Protein AF-A0A095ZQS0-F1 (afdb_monomer_lite)

pLDDT: mean 73.1, std 15.01, range [40.25, 97.25]

Organism: NCBI:txid1401063

Radius of gyration: 26.97 Å; chains: 1; bounding box: 53×57×75 Å

Sequence (127 aa):
MNWFIWTLLWLVLSLGLIAMLAWGALHLWRKVRASLVDVSQASEKIADALQTDAEPVASLSAEGRHGTPVGWDATFADPAVVRAARANQRDQRVEARRKRRIDMLWATGRPRRWEDIHDVDEDTAVR

Secondary structure (DSSP, 8-state):
--HHHHHHHHHHHHHHHHHHHHHHHHHHHHHHHHHHHHHHHHHHHHHHHHHS---------GGG--S---THHHHHS-HHHHHHHHHHHHHHHHHHHHHHHHHHHHHHTPPPPGGGTHHHHHHHHT-

Structure (mmCIF, N/CA/C/O backbone):
data_AF-A0A095ZQS0-F1
#
_entry.id   AF-A0A095ZQS0-F1
#
loop_
_atom_site.group_PDB
_atom_site.id
_atom_site.type_symbol
_atom_site.label_atom_id
_atom_site.label_alt_id
_atom_site.label_comp_id
_atom_site.label_asym_id
_atom_site.label_entity_id
_atom_site.label_seq_id
_atom_site.pdbx_PDB_ins_code
_atom_site.Cartn_x
_atom_site.Cartn_y
_atom_site.Cartn_z
_atom_site.occupancy
_atom_site.B_iso_or_equiv
_atom_site.auth_seq_id
_atom_site.auth_comp_id
_atom_site.auth_asym_id
_atom_site.auth_atom_id
_atom_site.pdbx_PDB_model_num
ATOM 1 N N . MET A 1 1 ? -13.558 27.404 43.698 1.00 67.00 1 MET A N 1
ATOM 2 C CA . MET A 1 1 ? -12.919 27.224 42.374 1.00 67.00 1 MET A CA 1
ATOM 3 C C . MET A 1 1 ? -13.024 25.761 41.978 1.00 67.00 1 MET A C 1
ATOM 5 O O . MET A 1 1 ? -12.494 24.921 42.691 1.00 67.00 1 MET A O 1
ATOM 9 N N . ASN A 1 2 ? -13.749 25.445 40.901 1.00 77.38 2 ASN A N 1
ATOM 10 C CA . ASN A 1 2 ? -13.998 24.063 40.471 1.00 77.38 2 ASN A CA 1
ATOM 11 C C . ASN A 1 2 ? -12.755 23.452 39.802 1.00 77.38 2 ASN A C 1
ATOM 13 O O . ASN A 1 2 ? -12.652 23.382 38.581 1.00 77.38 2 ASN A O 1
ATOM 17 N N . TRP A 1 3 ? -11.808 22.994 40.621 1.00 86.88 3 TRP A N 1
ATOM 18 C CA . TRP A 1 3 ? -10.596 22.290 40.186 1.00 86.88 3 TRP A CA 1
ATOM 19 C C . TRP A 1 3 ? -10.896 21.013 39.371 1.00 86.88 3 TRP A C 1
ATOM 21 O O . TRP A 1 3 ? -10.140 20.664 38.470 1.00 86.88 3 TRP A O 1
ATOM 31 N N . PHE A 1 4 ? -12.055 20.384 39.589 1.00 87.19 4 PHE A N 1
ATOM 32 C CA . PHE A 1 4 ? -12.534 19.235 38.809 1.00 87.19 4 PHE A CA 1
ATOM 33 C C . PHE A 1 4 ? -12.747 19.518 37.315 1.00 87.19 4 PHE A C 1
ATOM 35 O O . PHE A 1 4 ? -12.532 18.635 36.490 1.00 87.19 4 PHE A O 1
ATOM 42 N N . ILE A 1 5 ? -13.149 20.736 36.932 1.00 91.56 5 ILE A N 1
ATOM 43 C CA . ILE A 1 5 ? -13.331 21.074 35.508 1.00 91.56 5 ILE A CA 1
ATOM 44 C C . ILE A 1 5 ? -11.981 21.054 34.786 1.00 91.56 5 ILE A C 1
ATOM 46 O O . ILE A 1 5 ? -11.888 20.621 33.640 1.00 91.56 5 ILE A O 1
ATOM 50 N N . TRP A 1 6 ? -10.923 21.477 35.478 1.00 93.19 6 TRP A N 1
ATOM 51 C CA . TRP A 1 6 ? -9.575 21.497 34.930 1.00 93.19 6 TRP A CA 1
ATOM 52 C C . TRP A 1 6 ? -9.068 20.083 34.639 1.00 93.19 6 TRP A C 1
ATOM 54 O O . TRP A 1 6 ? -8.557 19.823 33.555 1.00 93.19 6 TRP A O 1
ATOM 64 N N . THR A 1 7 ? -9.260 19.143 35.566 1.00 93.12 7 THR A N 1
ATOM 65 C CA . THR A 1 7 ? -8.826 17.752 35.371 1.00 93.12 7 THR A CA 1
ATOM 66 C C . THR A 1 7 ? -9.621 17.052 34.268 1.00 93.12 7 THR A C 1
ATOM 68 O O . THR A 1 7 ? -9.027 16.358 33.444 1.00 93.12 7 THR A O 1
ATOM 71 N N . LEU A 1 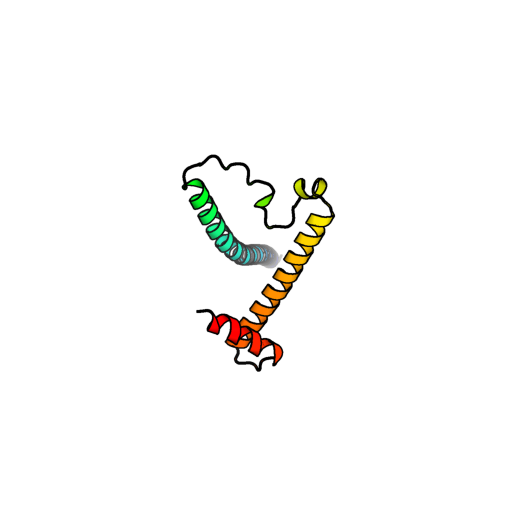8 ? -10.933 17.295 34.182 1.00 93.75 8 LEU A N 1
ATOM 72 C CA . LEU A 1 8 ? -11.784 16.805 33.092 1.00 93.75 8 LEU A CA 1
ATOM 73 C C . LEU A 1 8 ? -11.330 17.315 31.718 1.00 93.75 8 LEU A C 1
ATOM 75 O O . LEU A 1 8 ? -11.278 16.532 30.771 1.00 93.75 8 LEU A O 1
ATOM 79 N N . LEU A 1 9 ? -10.956 18.595 31.615 1.00 93.94 9 LEU A N 1
ATOM 80 C CA . LEU A 1 9 ? -10.445 19.181 30.373 1.00 93.94 9 LEU A CA 1
ATOM 81 C C . LEU A 1 9 ? -9.203 18.427 29.878 1.00 93.94 9 LEU A C 1
ATOM 83 O O . LEU A 1 9 ? -9.163 17.981 28.732 1.00 93.94 9 LEU A O 1
ATOM 87 N N . TRP A 1 10 ? -8.209 18.245 30.750 1.00 95.94 10 TRP A N 1
ATOM 88 C CA . TRP A 1 10 ? -6.977 17.532 30.403 1.00 95.94 10 TRP A CA 1
ATOM 89 C C . TRP A 1 10 ? -7.223 16.062 30.073 1.00 95.94 10 TRP A C 1
ATOM 91 O O . TRP A 1 10 ? -6.573 15.514 29.180 1.00 95.94 10 TRP A O 1
ATOM 101 N N . LEU A 1 11 ? -8.177 15.425 30.753 1.00 96.62 11 LEU A N 1
ATOM 102 C CA . LEU A 1 11 ? -8.530 14.035 30.497 1.00 96.62 11 LEU A CA 1
ATOM 103 C C . LEU A 1 11 ? -9.137 13.868 29.102 1.00 96.62 11 LEU A C 1
ATOM 105 O O . LEU A 1 11 ? -8.678 13.028 28.339 1.00 96.62 11 LEU A O 1
ATOM 109 N N . VAL A 1 12 ? -10.099 14.710 28.720 1.00 96.38 12 VAL A N 1
ATOM 110 C CA . VAL A 1 12 ? -10.687 14.665 27.371 1.00 96.38 12 VAL A CA 1
ATOM 111 C C . VAL A 1 12 ? -9.651 15.024 26.304 1.00 96.38 12 VAL A C 1
ATOM 113 O O . VAL A 1 12 ? -9.595 14.371 25.262 1.00 96.38 12 VAL A O 1
ATOM 116 N N . LEU A 1 13 ? -8.794 16.014 26.567 1.00 96.75 13 LEU A N 1
ATOM 117 C CA . LEU A 1 13 ? -7.759 16.446 25.627 1.00 96.75 13 LEU A CA 1
ATOM 118 C C . LEU A 1 13 ? -6.731 15.338 25.350 1.00 96.75 13 LEU A C 1
ATOM 120 O O . LEU A 1 13 ? -6.424 15.043 24.194 1.00 96.75 13 LEU A O 1
ATOM 124 N N . SER A 1 14 ? -6.226 14.696 26.404 1.00 97.12 14 SER A N 1
ATOM 125 C CA . SER A 1 14 ? -5.284 13.578 26.280 1.00 97.12 14 SER A CA 1
ATOM 126 C C . SER A 1 14 ? -5.939 12.354 25.642 1.00 97.12 14 SER A C 1
ATOM 128 O O . SER A 1 14 ? -5.348 11.739 24.755 1.00 97.12 14 SER A O 1
ATOM 130 N N . LEU A 1 15 ? -7.181 12.039 26.014 1.00 97.25 15 LEU A N 1
ATOM 131 C CA . LEU A 1 15 ? -7.916 10.912 25.447 1.00 97.25 15 LEU A CA 1
ATOM 132 C C . LEU A 1 15 ? -8.192 11.105 23.949 1.00 97.25 15 LEU A C 1
ATOM 134 O O . LEU A 1 15 ? -8.012 10.171 23.171 1.00 97.25 15 LEU A O 1
ATOM 138 N N . GLY A 1 16 ? -8.561 12.318 23.528 1.00 96.25 16 GLY A N 1
ATOM 139 C CA . GLY A 1 16 ? -8.745 12.658 22.116 1.00 96.25 16 GLY A CA 1
ATOM 140 C C . GLY A 1 16 ? -7.451 12.533 21.311 1.00 96.25 16 GLY A C 1
ATOM 141 O O . GLY A 1 16 ? -7.454 11.955 20.223 1.00 96.25 16 GLY A O 1
ATOM 142 N N . LEU A 1 17 ? -6.328 12.996 21.872 1.00 96.44 17 LEU A N 1
ATOM 143 C CA . LEU A 1 17 ? -5.013 12.853 21.249 1.00 96.44 17 LEU A CA 1
ATOM 144 C C . LEU A 1 17 ? -4.645 11.372 21.070 1.00 96.44 17 LEU A C 1
ATOM 146 O O . LEU A 1 17 ? -4.304 10.951 19.964 1.00 96.44 17 LEU A O 1
ATOM 150 N N . ILE A 1 18 ? -4.779 10.566 22.127 1.00 96.69 18 ILE A N 1
ATOM 151 C CA . ILE A 1 18 ? -4.500 9.124 22.081 1.00 96.69 18 ILE A CA 1
ATOM 152 C C . ILE A 1 18 ? -5.406 8.431 21.062 1.00 96.69 18 ILE A C 1
ATOM 154 O O . ILE A 1 18 ? -4.918 7.617 20.283 1.00 96.69 18 ILE A O 1
ATOM 158 N N . ALA A 1 19 ? -6.698 8.764 21.016 1.00 95.38 19 ALA A N 1
ATOM 159 C CA . ALA A 1 19 ? -7.631 8.185 20.054 1.00 95.38 19 ALA A CA 1
ATOM 160 C C . ALA A 1 19 ? -7.232 8.500 18.604 1.00 95.38 19 ALA A C 1
ATOM 162 O O . ALA A 1 19 ? -7.258 7.613 17.752 1.00 95.38 19 ALA A O 1
ATOM 163 N N . MET A 1 20 ? -6.809 9.735 18.323 1.00 94.56 20 MET A N 1
ATOM 164 C CA . MET A 1 20 ? -6.362 10.147 16.991 1.00 94.56 20 MET A CA 1
ATOM 165 C C . MET A 1 20 ? -5.069 9.430 16.576 1.00 94.56 20 MET A C 1
ATOM 167 O O . MET A 1 20 ? -4.973 8.925 15.455 1.00 94.56 20 MET A O 1
ATOM 171 N N . LEU A 1 21 ? -4.102 9.320 17.492 1.00 95.31 21 LEU A N 1
ATOM 172 C CA . LEU A 1 21 ? -2.874 8.548 17.286 1.00 95.31 21 LEU A CA 1
ATOM 173 C C . LEU A 1 21 ? -3.165 7.061 17.079 1.00 95.31 21 LEU A C 1
ATOM 175 O O . LEU A 1 21 ? -2.639 6.466 16.143 1.00 95.31 21 LEU A O 1
ATOM 179 N N . ALA A 1 22 ? -4.026 6.468 17.905 1.00 94.81 22 ALA A N 1
ATOM 180 C CA . ALA A 1 22 ? -4.417 5.070 17.794 1.00 94.81 22 ALA A CA 1
ATOM 181 C C . ALA A 1 22 ? -5.122 4.797 16.462 1.00 94.81 22 ALA A C 1
ATOM 183 O O . ALA A 1 22 ? -4.799 3.820 15.791 1.00 94.81 22 ALA A O 1
ATOM 184 N N . TRP A 1 23 ? -6.030 5.680 16.036 1.00 94.06 23 TRP A N 1
ATOM 185 C CA . TRP A 1 23 ? -6.704 5.576 14.743 1.00 94.06 23 TRP A CA 1
ATOM 186 C C . TRP A 1 23 ? -5.713 5.658 13.582 1.00 94.06 23 TRP A C 1
ATOM 188 O O . TRP A 1 23 ? -5.746 4.821 12.678 1.00 94.06 23 TRP A O 1
ATOM 198 N N . GLY A 1 24 ? -4.797 6.630 13.624 1.00 91.06 24 GLY A N 1
ATOM 199 C CA . GLY A 1 24 ? -3.727 6.768 12.640 1.00 91.06 24 GLY A CA 1
ATOM 200 C C . GLY A 1 24 ? -2.842 5.524 12.586 1.00 91.06 24 GLY A C 1
ATOM 201 O O . GLY A 1 24 ? -2.634 4.970 11.508 1.00 91.06 24 GLY A O 1
ATOM 202 N N . ALA A 1 25 ? -2.394 5.036 13.743 1.00 89.88 25 ALA A N 1
ATOM 203 C CA . ALA A 1 25 ? -1.555 3.851 13.867 1.00 89.88 25 ALA A CA 1
ATOM 204 C C . ALA A 1 25 ? -2.261 2.588 13.359 1.00 89.88 25 ALA A C 1
ATOM 206 O O . ALA A 1 25 ? -1.683 1.852 12.567 1.00 89.88 25 ALA A O 1
ATOM 207 N N . LEU A 1 26 ? -3.521 2.354 13.736 1.00 89.75 26 LEU A N 1
ATOM 208 C CA . LEU A 1 26 ? -4.322 1.221 13.260 1.00 89.75 26 LEU A CA 1
ATOM 209 C C . LEU A 1 26 ? -4.564 1.288 11.753 1.00 89.75 26 LEU A C 1
ATOM 211 O O . LEU A 1 26 ? -4.449 0.279 11.055 1.00 89.75 26 LEU A O 1
ATOM 215 N N . HIS A 1 27 ? -4.894 2.468 11.236 1.00 87.44 27 HIS A N 1
ATOM 216 C CA . HIS A 1 27 ? -5.133 2.660 9.813 1.00 87.44 27 HIS A CA 1
ATOM 217 C C . HIS A 1 27 ? -3.854 2.437 8.998 1.00 87.44 27 HIS A C 1
ATOM 219 O O . HIS A 1 27 ? -3.885 1.758 7.967 1.00 87.44 27 HIS A O 1
ATOM 225 N N . LEU A 1 28 ? -2.722 2.954 9.483 1.00 84.38 28 LEU A N 1
ATOM 226 C CA . LEU A 1 28 ? -1.423 2.738 8.865 1.00 84.38 28 LEU A CA 1
ATOM 227 C C . LEU A 1 28 ? -1.032 1.263 8.951 1.00 84.38 28 LEU A C 1
ATOM 229 O O . LEU A 1 28 ? -0.714 0.674 7.930 1.00 84.38 28 LEU A O 1
ATOM 233 N N . TRP A 1 29 ? -1.168 0.632 10.117 1.00 83.44 29 TRP A N 1
ATOM 234 C CA . TRP A 1 29 ? -0.879 -0.786 10.338 1.00 83.44 29 TRP A CA 1
ATOM 235 C C . TRP A 1 29 ? -1.671 -1.707 9.406 1.00 83.44 29 TRP A C 1
ATOM 237 O O . TRP A 1 29 ? -1.110 -2.643 8.837 1.00 83.44 29 TRP A O 1
ATOM 247 N N . ARG A 1 30 ? -2.965 -1.430 9.191 1.00 81.88 30 ARG A N 1
ATOM 248 C CA . ARG A 1 30 ? -3.803 -2.198 8.254 1.00 81.88 30 ARG A CA 1
ATOM 249 C C . ARG A 1 30 ? -3.302 -2.098 6.815 1.00 81.88 30 ARG A C 1
ATOM 251 O O . ARG A 1 30 ? -3.283 -3.108 6.119 1.00 81.88 30 ARG A O 1
ATOM 258 N N . LYS A 1 31 ? -2.894 -0.906 6.370 1.00 75.62 31 LYS A N 1
ATOM 259 C CA . LYS A 1 31 ? -2.335 -0.709 5.022 1.00 75.62 31 LYS A CA 1
ATOM 260 C C . LYS A 1 31 ? -0.938 -1.311 4.893 1.00 75.62 31 LYS A C 1
ATOM 262 O O . LYS A 1 31 ? -0.653 -2.002 3.925 1.00 75.62 31 LYS A O 1
ATOM 267 N N . VAL A 1 32 ? -0.102 -1.094 5.901 1.00 77.56 32 VAL A N 1
ATOM 268 C CA . VAL A 1 32 ? 1.280 -1.565 5.971 1.00 77.56 32 VAL A CA 1
ATOM 269 C C . VAL A 1 32 ? 1.320 -3.090 5.954 1.00 77.56 32 VAL A C 1
ATOM 271 O O . VAL A 1 32 ? 2.083 -3.639 5.176 1.00 77.56 32 VAL A O 1
ATOM 274 N N . ARG A 1 33 ? 0.443 -3.798 6.680 1.00 76.25 33 ARG A N 1
ATOM 275 C CA . ARG A 1 33 ? 0.363 -5.268 6.585 1.00 76.25 33 ARG A CA 1
ATOM 276 C C . ARG A 1 33 ? 0.055 -5.777 5.178 1.00 76.25 33 ARG A C 1
ATOM 278 O O . ARG A 1 33 ? 0.650 -6.771 4.782 1.00 76.25 33 ARG A O 1
ATOM 285 N N . ALA A 1 34 ? -0.839 -5.118 4.440 1.00 70.88 34 ALA A N 1
ATOM 286 C CA . ALA A 1 34 ? -1.119 -5.501 3.056 1.00 70.88 34 ALA A CA 1
ATOM 287 C C . ALA A 1 34 ? 0.141 -5.353 2.188 1.00 70.88 34 ALA A C 1
ATOM 289 O O . ALA A 1 34 ? 0.500 -6.267 1.458 1.00 70.88 34 ALA A O 1
ATOM 290 N N . SER A 1 35 ? 0.872 -4.250 2.357 1.00 71.00 35 SER A N 1
ATOM 291 C CA . SER A 1 35 ? 2.133 -4.029 1.649 1.00 71.00 35 SER A CA 1
ATOM 292 C C . SER A 1 35 ? 3.266 -4.949 2.116 1.00 71.00 35 SER A C 1
ATOM 294 O O . SER A 1 35 ? 4.089 -5.331 1.297 1.00 71.00 35 SER A O 1
ATOM 296 N N . LEU A 1 36 ? 3.327 -5.341 3.395 1.00 71.75 36 LEU A N 1
ATOM 297 C CA . LEU A 1 36 ? 4.352 -6.268 3.893 1.00 71.75 36 LEU A CA 1
ATOM 298 C C . LEU A 1 36 ? 4.215 -7.665 3.289 1.00 71.75 36 LEU A C 1
ATOM 300 O O . LEU A 1 36 ? 5.235 -8.307 3.065 1.00 71.75 36 LEU A O 1
ATOM 304 N N . VAL A 1 37 ? 2.994 -8.136 3.018 1.00 70.31 37 VAL A N 1
ATOM 305 C CA . VAL A 1 37 ? 2.791 -9.429 2.343 1.00 70.31 37 VAL A CA 1
ATOM 306 C C . VAL A 1 37 ? 3.379 -9.374 0.933 1.00 70.31 37 VAL A C 1
ATOM 308 O O . VAL A 1 37 ? 4.181 -10.236 0.574 1.00 70.31 37 VAL A O 1
ATOM 311 N N . ASP A 1 38 ? 3.087 -8.313 0.183 1.00 68.12 38 ASP A N 1
ATOM 312 C CA . ASP A 1 38 ? 3.628 -8.122 -1.167 1.00 68.12 38 ASP A CA 1
ATOM 313 C C . ASP A 1 38 ? 5.157 -7.941 -1.156 1.00 68.12 38 ASP A C 1
ATOM 315 O O . ASP A 1 38 ? 5.863 -8.498 -1.996 1.00 68.12 38 ASP A O 1
ATOM 319 N N . VAL A 1 39 ? 5.687 -7.208 -0.169 1.00 71.31 39 VAL A N 1
ATOM 320 C CA . VAL A 1 39 ? 7.133 -7.009 0.010 1.00 71.31 39 VAL A CA 1
ATOM 321 C C . VAL A 1 39 ? 7.828 -8.308 0.406 1.00 71.31 39 VAL A C 1
ATOM 323 O O . VAL A 1 39 ? 8.910 -8.558 -0.105 1.00 71.31 39 VAL A O 1
ATOM 326 N N . SER A 1 40 ? 7.221 -9.155 1.244 1.00 68.62 40 SER A N 1
ATOM 327 C CA . SER A 1 40 ? 7.805 -10.450 1.621 1.00 68.62 40 SER A CA 1
ATOM 328 C C . SER A 1 40 ? 7.926 -11.395 0.423 1.00 68.62 40 SER A C 1
ATOM 330 O O . SER A 1 40 ? 8.969 -12.008 0.219 1.00 68.62 40 SER A O 1
ATOM 332 N N . GLN A 1 41 ? 6.915 -11.432 -0.450 1.00 68.25 41 GLN A N 1
ATOM 333 C CA . GLN A 1 41 ? 6.980 -12.216 -1.685 1.00 68.25 41 GLN A CA 1
ATOM 334 C C . GLN A 1 41 ? 7.998 -11.649 -2.678 1.00 68.25 41 GLN A C 1
ATOM 336 O O . GLN A 1 41 ? 8.655 -12.404 -3.394 1.00 68.25 41 GLN A O 1
ATOM 341 N N . ALA A 1 42 ? 8.138 -10.323 -2.742 1.00 69.94 42 ALA A N 1
ATOM 342 C CA . ALA A 1 42 ? 9.165 -9.690 -3.558 1.00 69.94 42 ALA A CA 1
ATOM 343 C C . ALA A 1 42 ? 10.572 -9.932 -2.989 1.00 69.94 42 ALA A C 1
ATOM 345 O O . ALA A 1 42 ? 11.494 -10.183 -3.759 1.00 69.94 42 ALA A O 1
ATOM 346 N N . SER A 1 43 ? 10.742 -9.911 -1.663 1.00 69.75 43 SER A N 1
ATOM 347 C CA . SER A 1 43 ? 12.024 -10.194 -1.018 1.00 69.75 43 SER A CA 1
ATOM 348 C C . SER A 1 43 ? 12.428 -11.652 -1.165 1.00 69.75 43 SER A C 1
ATOM 350 O O . SER A 1 43 ? 13.604 -11.904 -1.380 1.00 69.75 43 SER A O 1
ATOM 352 N N . GLU A 1 44 ? 11.478 -12.592 -1.122 1.00 70.00 44 GLU A N 1
ATOM 353 C CA . GLU A 1 44 ? 11.739 -14.012 -1.389 1.00 70.00 44 GLU A CA 1
ATOM 354 C C . GLU A 1 44 ? 12.283 -14.193 -2.812 1.00 70.00 44 GLU A C 1
ATOM 356 O O . GLU A 1 44 ? 13.317 -14.814 -3.002 1.00 70.00 44 GLU A O 1
ATOM 361 N N . LYS A 1 45 ? 11.662 -13.550 -3.813 1.00 70.06 45 LYS A N 1
ATOM 362 C CA . LYS A 1 45 ? 12.128 -13.586 -5.212 1.00 70.06 45 LYS A CA 1
ATOM 363 C C . LYS A 1 45 ? 13.496 -12.936 -5.408 1.00 70.06 45 LYS A C 1
ATOM 365 O O . LYS A 1 45 ? 14.267 -13.384 -6.247 1.00 70.06 45 LYS A O 1
ATOM 370 N N . ILE A 1 46 ? 13.791 -11.867 -4.666 1.00 70.50 46 ILE A N 1
ATOM 371 C CA . ILE A 1 46 ? 15.108 -11.217 -4.697 1.00 70.50 46 ILE A CA 1
ATOM 372 C C . ILE A 1 46 ? 16.152 -12.103 -4.015 1.00 70.50 46 ILE A C 1
ATOM 374 O O . ILE A 1 46 ? 17.260 -12.212 -4.523 1.00 70.50 46 ILE A O 1
ATOM 378 N N . ALA A 1 47 ? 15.813 -12.738 -2.892 1.00 69.69 47 ALA A N 1
ATOM 379 C CA . ALA A 1 47 ? 16.702 -13.649 -2.180 1.00 69.69 47 ALA A CA 1
ATOM 380 C C . ALA A 1 47 ? 16.992 -14.912 -3.003 1.00 69.69 47 ALA A C 1
ATOM 382 O O . ALA A 1 47 ? 18.145 -15.318 -3.080 1.00 69.69 47 ALA A O 1
ATOM 383 N N . ASP A 1 48 ? 15.985 -15.468 -3.678 1.00 69.69 48 ASP A N 1
ATOM 384 C CA . ASP A 1 48 ? 16.116 -16.606 -4.596 1.00 69.69 48 ASP A CA 1
ATOM 385 C C . ASP A 1 48 ? 16.984 -16.245 -5.819 1.00 69.69 48 ASP A C 1
ATOM 387 O O . ASP A 1 48 ? 17.898 -16.979 -6.200 1.00 69.69 48 ASP A O 1
ATOM 391 N N . ALA A 1 49 ? 16.802 -15.034 -6.363 1.00 64.94 49 ALA A N 1
ATOM 392 C CA . ALA A 1 49 ? 17.656 -14.486 -7.418 1.00 64.94 49 ALA A CA 1
ATOM 393 C C . ALA A 1 49 ? 19.089 -14.149 -6.955 1.00 64.94 49 ALA A C 1
ATOM 395 O O . ALA A 1 49 ? 19.977 -14.047 -7.794 1.00 64.94 49 ALA A O 1
ATOM 396 N N . LEU A 1 50 ? 19.318 -13.949 -5.651 1.00 64.06 50 LEU A N 1
ATOM 397 C CA . LEU A 1 50 ? 20.648 -13.712 -5.073 1.00 64.06 50 LEU A CA 1
ATOM 398 C C . LEU A 1 50 ? 21.360 -15.005 -4.643 1.00 64.06 50 LEU A C 1
ATOM 400 O O . LEU A 1 50 ? 22.585 -15.007 -4.563 1.00 64.06 50 LEU A O 1
ATOM 404 N N . GLN A 1 51 ? 20.611 -16.056 -4.292 1.00 61.34 51 GLN A N 1
ATOM 405 C CA . GLN A 1 51 ? 21.146 -17.364 -3.892 1.00 61.34 51 GLN A CA 1
ATOM 406 C C . GLN A 1 51 ? 21.432 -18.272 -5.083 1.00 61.34 51 GLN A C 1
ATOM 408 O O . GLN A 1 51 ? 22.306 -19.130 -4.989 1.00 61.34 51 GLN A O 1
ATOM 413 N N . THR A 1 52 ? 20.726 -18.078 -6.198 1.00 55.19 52 THR A N 1
ATOM 414 C CA . THR A 1 52 ? 21.169 -18.626 -7.478 1.00 55.19 52 THR A CA 1
ATOM 415 C C . THR A 1 52 ? 22.506 -17.972 -7.790 1.00 55.19 52 THR A C 1
ATOM 417 O O . THR A 1 52 ? 22.568 -16.745 -7.868 1.00 55.19 52 THR A O 1
ATOM 420 N N . ASP A 1 53 ? 23.563 -18.786 -7.880 1.00 50.47 53 ASP A N 1
ATOM 421 C CA . ASP A 1 53 ? 24.922 -18.370 -8.211 1.00 50.47 53 ASP A CA 1
ATOM 422 C C . ASP A 1 53 ? 24.906 -17.196 -9.185 1.00 50.47 53 ASP A C 1
ATOM 424 O O . ASP A 1 53 ? 24.190 -17.218 -10.191 1.00 50.47 53 ASP A O 1
ATOM 428 N N . ALA A 1 54 ? 25.693 -16.171 -8.862 1.00 52.41 54 ALA A N 1
ATOM 429 C CA . ALA A 1 54 ? 25.983 -15.059 -9.745 1.00 52.41 54 ALA A CA 1
ATOM 430 C C . ALA A 1 54 ? 26.731 -15.574 -10.987 1.00 52.41 54 ALA A C 1
ATOM 432 O O . ALA A 1 54 ? 27.922 -15.329 -11.169 1.00 52.41 54 ALA A O 1
ATOM 433 N N . GLU A 1 55 ? 26.013 -16.272 -11.865 1.00 51.75 55 GLU A N 1
ATOM 434 C CA . GLU A 1 55 ? 26.242 -16.211 -13.292 1.00 51.75 55 GLU A CA 1
ATOM 435 C C . GLU A 1 55 ? 26.347 -14.719 -13.613 1.00 51.75 55 GLU A C 1
ATOM 437 O O . GLU A 1 55 ? 25.457 -13.947 -13.220 1.00 51.75 55 GLU A O 1
ATOM 442 N N . PRO A 1 56 ? 27.447 -14.266 -14.239 1.00 45.00 56 PRO A N 1
ATOM 443 C CA . PRO A 1 56 ? 27.534 -12.891 -14.678 1.00 45.00 56 PRO A CA 1
ATOM 444 C C . PRO A 1 56 ? 26.303 -12.669 -15.539 1.00 45.00 56 PRO A C 1
ATOM 446 O O . PRO A 1 56 ? 26.184 -13.263 -16.609 1.00 45.00 56 PRO A O 1
ATOM 449 N N . VAL A 1 57 ? 25.360 -11.866 -15.039 1.00 47.41 57 VAL A N 1
ATOM 450 C CA . VAL A 1 57 ? 24.199 -11.454 -15.811 1.00 47.41 57 VAL A CA 1
ATOM 451 C C . VAL A 1 57 ? 24.799 -10.738 -17.003 1.00 47.41 57 VAL A C 1
ATOM 453 O O . VAL A 1 57 ? 25.179 -9.569 -16.908 1.00 47.41 57 VAL A O 1
ATOM 456 N N . ALA A 1 58 ? 24.944 -11.471 -18.111 1.00 47.28 58 ALA A N 1
ATOM 457 C CA . ALA A 1 58 ? 25.121 -10.910 -19.424 1.00 47.28 58 ALA A CA 1
ATOM 458 C C . ALA A 1 58 ? 24.015 -9.879 -19.480 1.00 47.28 58 ALA A C 1
ATOM 460 O O . ALA A 1 58 ? 22.841 -10.252 -19.406 1.00 47.28 58 ALA A O 1
ATOM 461 N N . SER A 1 59 ? 24.407 -8.601 -19.419 1.00 43.06 59 SER A N 1
ATOM 462 C CA . SER A 1 59 ? 23.504 -7.461 -19.395 1.00 43.06 59 SER A CA 1
ATOM 463 C C . SER A 1 59 ? 22.371 -7.813 -20.328 1.00 43.06 59 SER A C 1
ATOM 465 O O . SER A 1 59 ? 22.667 -7.990 -21.513 1.00 43.06 59 SER A O 1
ATOM 467 N N . LEU A 1 60 ? 21.170 -8.056 -19.773 1.00 43.97 60 LEU A N 1
ATOM 468 C CA . LEU A 1 60 ? 20.006 -8.516 -20.526 1.00 43.97 60 LEU A CA 1
ATOM 469 C C . LEU A 1 60 ? 20.032 -7.731 -21.822 1.00 43.97 60 LEU A C 1
ATOM 471 O O . LEU A 1 60 ? 19.861 -6.505 -21.782 1.00 43.97 60 LEU A O 1
ATOM 475 N N . SER A 1 61 ? 20.391 -8.417 -22.917 1.00 43.75 61 SER A N 1
ATOM 476 C CA . SER A 1 61 ? 20.472 -7.777 -24.221 1.00 43.75 61 SER A CA 1
ATOM 477 C C . SER A 1 61 ? 19.158 -7.040 -24.387 1.00 43.75 61 SER A C 1
ATOM 479 O O . SER A 1 61 ? 18.124 -7.541 -23.937 1.00 43.75 61 SER A O 1
ATOM 481 N N . ALA A 1 62 ? 19.207 -5.832 -24.943 1.00 51.28 62 ALA A N 1
ATOM 482 C CA . ALA A 1 62 ? 18.055 -4.939 -25.066 1.00 51.28 62 ALA A CA 1
ATOM 483 C C . ALA A 1 62 ? 16.783 -5.644 -25.601 1.00 51.28 62 ALA A C 1
ATOM 485 O O . ALA A 1 62 ? 15.673 -5.214 -25.312 1.00 51.28 62 ALA A O 1
ATOM 486 N N . GLU A 1 63 ? 16.958 -6.782 -26.272 1.00 47.62 63 GLU A N 1
ATOM 487 C CA . GLU A 1 63 ? 15.950 -7.731 -26.741 1.00 47.62 63 GLU A CA 1
ATOM 488 C C . GLU A 1 63 ? 15.077 -8.420 -25.663 1.00 47.62 63 GLU A C 1
ATOM 490 O O . GLU A 1 63 ? 13.939 -8.786 -25.942 1.00 47.62 63 GLU A O 1
ATOM 495 N N . GLY A 1 64 ? 15.563 -8.605 -24.429 1.00 44.81 64 GLY A N 1
ATOM 496 C CA . GLY A 1 64 ? 14.871 -9.371 -23.374 1.00 44.81 64 GLY A CA 1
ATOM 497 C C . GLY A 1 64 ? 13.989 -8.542 -22.432 1.00 44.81 64 GLY A C 1
ATOM 498 O O . GLY A 1 64 ? 13.261 -9.093 -21.603 1.00 44.81 64 GLY A O 1
ATOM 499 N N . ARG A 1 65 ? 14.026 -7.207 -22.531 1.00 52.59 65 ARG A N 1
ATOM 500 C CA . ARG A 1 65 ? 13.116 -6.329 -21.778 1.00 52.59 65 ARG A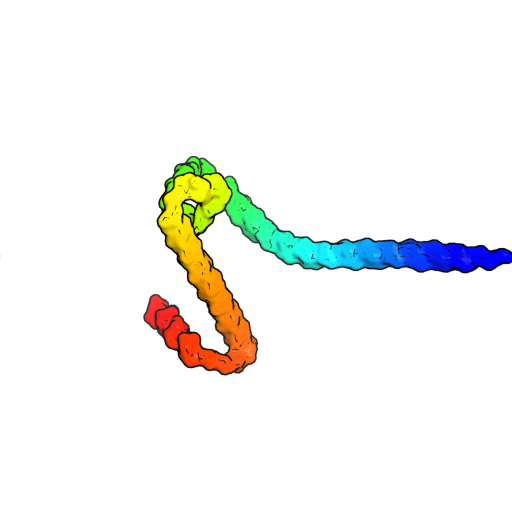 CA 1
ATOM 501 C C . ARG A 1 65 ? 11.777 -6.274 -22.503 1.00 52.59 65 ARG A C 1
ATOM 503 O O . ARG A 1 65 ? 11.451 -5.293 -23.159 1.00 52.59 65 ARG A O 1
ATOM 510 N N . HIS A 1 66 ? 10.951 -7.304 -22.342 1.00 50.41 66 HIS A N 1
ATOM 511 C CA . HIS A 1 66 ? 9.569 -7.326 -22.846 1.00 50.41 66 HIS A CA 1
ATOM 512 C C . HIS A 1 66 ? 8.613 -6.384 -22.074 1.00 50.41 66 HIS A C 1
ATOM 514 O O . HIS A 1 66 ? 7.426 -6.661 -21.906 1.00 50.41 66 HIS A O 1
ATOM 520 N N . GLY A 1 67 ? 9.115 -5.245 -21.592 1.00 59.44 67 GLY A N 1
ATOM 521 C CA . GLY A 1 67 ? 8.347 -4.180 -20.961 1.00 59.44 67 GLY A CA 1
ATOM 522 C C . GLY A 1 67 ? 8.631 -2.850 -21.648 1.00 59.44 67 GLY A C 1
ATOM 523 O O . GLY A 1 67 ? 9.719 -2.636 -22.170 1.00 59.44 67 GLY A O 1
ATOM 524 N N . THR A 1 68 ? 7.655 -1.938 -21.661 1.00 58.72 68 THR A N 1
ATOM 525 C CA . THR A 1 68 ? 7.879 -0.576 -22.154 1.00 58.72 68 THR A CA 1
ATOM 526 C C . THR A 1 68 ? 9.075 0.031 -21.415 1.00 58.72 68 THR A C 1
ATOM 528 O O . THR A 1 68 ? 9.056 0.029 -20.180 1.00 58.72 68 THR A O 1
ATOM 531 N N . PRO A 1 69 ? 10.098 0.532 -22.131 1.00 61.72 69 PRO A N 1
ATOM 532 C CA . PRO A 1 69 ? 11.273 1.110 -21.495 1.00 61.72 69 PRO A CA 1
ATOM 533 C C . PRO A 1 69 ? 10.845 2.281 -20.603 1.00 61.72 69 PRO A C 1
ATOM 535 O O . PRO A 1 69 ? 9.950 3.056 -20.954 1.00 61.72 69 PRO A O 1
ATOM 538 N N . VAL A 1 70 ? 11.448 2.380 -19.417 1.00 67.12 70 VAL A N 1
ATOM 539 C CA . VAL A 1 70 ? 11.128 3.389 -18.395 1.00 67.12 70 VAL A CA 1
ATOM 540 C C . VAL A 1 70 ? 12.385 4.167 -18.020 1.00 67.12 70 VAL A C 1
ATOM 542 O O . VAL A 1 70 ? 13.471 3.602 -17.916 1.00 67.12 70 VAL A O 1
ATOM 545 N N . GLY A 1 71 ? 12.234 5.472 -17.788 1.00 66.81 71 GLY A N 1
ATOM 546 C CA . GLY A 1 71 ? 13.337 6.342 -17.377 1.00 66.81 71 GLY A CA 1
ATOM 547 C C . GLY A 1 71 ? 14.351 6.575 -18.499 1.00 66.81 71 GLY A C 1
ATOM 548 O O . GLY A 1 71 ? 13.970 6.924 -19.611 1.00 66.81 71 GLY A O 1
ATOM 549 N N . TRP A 1 72 ? 15.637 6.389 -18.196 1.00 54.44 72 TRP A N 1
ATOM 550 C CA . TRP A 1 72 ? 16.754 6.645 -19.116 1.00 54.44 72 TRP A CA 1
ATOM 551 C C . TRP A 1 72 ? 16.654 5.852 -20.430 1.00 54.44 72 TRP A C 1
ATOM 553 O O . TRP A 1 72 ? 16.934 6.390 -21.497 1.00 54.44 72 TRP A O 1
ATOM 563 N N . ASP A 1 73 ? 16.165 4.612 -20.363 1.00 61.19 73 ASP A N 1
ATOM 564 C CA . ASP A 1 73 ? 16.001 3.710 -21.513 1.00 61.19 73 ASP A CA 1
ATOM 565 C C . ASP A 1 73 ? 14.934 4.217 -22.504 1.00 61.19 73 ASP A C 1
ATOM 567 O O . ASP A 1 73 ? 15.029 4.019 -23.710 1.00 61.19 73 ASP A O 1
ATOM 571 N N . ALA A 1 74 ? 13.925 4.948 -22.013 1.00 63.22 74 ALA A N 1
ATOM 572 C CA . ALA A 1 74 ? 12.850 5.490 -22.844 1.00 63.22 74 ALA A CA 1
ATOM 573 C C . ALA A 1 74 ? 13.276 6.726 -23.649 1.00 63.22 74 ALA A C 1
ATOM 575 O O . ALA A 1 74 ? 12.668 7.029 -24.673 1.00 63.22 74 ALA A O 1
ATOM 576 N N . THR A 1 75 ? 14.289 7.453 -23.172 1.00 65.31 75 THR A N 1
ATOM 577 C CA . THR A 1 75 ? 14.754 8.701 -23.791 1.00 65.31 75 THR A CA 1
ATOM 578 C C . THR A 1 75 ? 15.589 8.439 -25.046 1.00 65.31 75 THR A C 1
ATOM 580 O O . THR A 1 75 ? 15.575 9.259 -25.960 1.00 65.31 75 THR A O 1
ATOM 583 N N . PHE A 1 76 ? 16.286 7.297 -25.102 1.00 73.56 76 PHE A N 1
ATOM 584 C CA . PHE A 1 76 ? 17.164 6.916 -26.218 1.00 73.56 76 PHE A CA 1
ATOM 585 C C . PHE A 1 76 ? 16.613 5.780 -27.092 1.00 73.56 76 PHE A C 1
ATOM 587 O O . PHE A 1 76 ? 17.214 5.459 -28.115 1.00 73.56 76 PHE A O 1
ATOM 594 N N . ALA A 1 77 ? 15.486 5.172 -26.718 1.00 73.19 77 ALA A N 1
ATOM 595 C CA . ALA A 1 77 ? 14.839 4.144 -27.524 1.00 73.19 77 ALA A CA 1
ATOM 596 C C . ALA A 1 77 ? 14.150 4.730 -28.769 1.00 73.19 77 ALA A C 1
ATOM 598 O O . ALA A 1 77 ? 13.646 5.856 -28.756 1.00 73.19 77 ALA A O 1
ATOM 599 N N . ASP A 1 78 ? 14.067 3.925 -29.831 1.00 78.06 78 ASP A N 1
ATOM 600 C CA . ASP A 1 78 ? 13.325 4.276 -31.042 1.00 78.06 78 ASP A CA 1
ATOM 601 C C . ASP A 1 78 ? 11.832 4.525 -30.712 1.00 78.06 78 ASP A C 1
ATOM 603 O O . ASP A 1 78 ? 11.146 3.627 -30.199 1.00 78.06 78 ASP A O 1
ATOM 607 N N . PRO A 1 79 ? 11.283 5.721 -31.016 1.00 77.56 79 PRO A N 1
ATOM 608 C CA . PRO A 1 79 ? 9.887 6.057 -30.759 1.00 77.56 79 PRO A CA 1
ATOM 609 C C . PRO A 1 79 ? 8.875 5.064 -31.340 1.00 77.56 79 PRO A C 1
ATOM 611 O O . PRO A 1 79 ? 7.785 4.917 -30.778 1.00 77.56 79 PRO A O 1
ATOM 614 N N . ALA A 1 80 ? 9.185 4.407 -32.463 1.00 77.88 80 ALA A N 1
ATOM 615 C CA . ALA A 1 80 ? 8.294 3.416 -33.064 1.00 77.88 80 ALA A CA 1
ATOM 616 C C . ALA A 1 80 ? 8.152 2.172 -32.170 1.00 77.88 80 ALA A C 1
ATOM 618 O O . ALA A 1 80 ? 7.033 1.737 -31.881 1.00 77.88 80 ALA A O 1
ATOM 619 N N . VAL A 1 81 ? 9.273 1.675 -31.643 1.00 74.75 81 VAL A N 1
ATOM 620 C CA . VAL A 1 81 ? 9.334 0.505 -30.756 1.00 74.75 81 VAL A CA 1
ATOM 621 C C . VAL A 1 81 ? 8.638 0.787 -29.422 1.00 74.75 81 VAL A C 1
ATOM 623 O O . VAL A 1 81 ? 7.836 -0.019 -28.947 1.00 74.75 81 VAL A O 1
ATOM 626 N N . VAL A 1 82 ? 8.844 1.977 -28.846 1.00 76.00 82 VAL A N 1
ATOM 627 C CA . VAL A 1 82 ? 8.193 2.372 -27.582 1.00 76.00 82 VAL A CA 1
ATOM 628 C C . VAL A 1 82 ? 6.671 2.459 -27.729 1.00 76.00 82 VAL A C 1
ATOM 630 O O . VAL A 1 82 ? 5.933 2.056 -26.824 1.00 76.00 82 VAL A O 1
ATOM 633 N N . ARG A 1 83 ? 6.171 2.967 -28.865 1.00 78.31 83 ARG A N 1
ATOM 634 C CA . ARG A 1 83 ? 4.724 3.029 -29.137 1.00 78.31 83 ARG A CA 1
ATOM 635 C C . ARG A 1 83 ? 4.115 1.636 -29.276 1.00 78.31 83 ARG A C 1
ATOM 637 O O . ARG A 1 83 ? 3.059 1.406 -28.688 1.00 78.31 83 ARG A O 1
ATOM 644 N N . ALA A 1 84 ? 4.785 0.724 -29.980 1.00 79.00 84 ALA A N 1
ATOM 645 C CA . A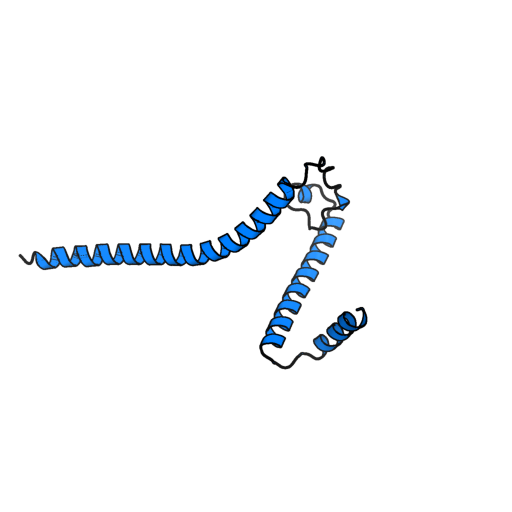LA A 1 84 ? 4.343 -0.662 -30.119 1.00 79.00 84 ALA A CA 1
ATOM 646 C C . ALA A 1 84 ? 4.307 -1.381 -28.758 1.00 79.00 84 ALA A C 1
ATOM 648 O O . ALA A 1 84 ? 3.284 -1.950 -28.380 1.00 79.00 84 ALA A O 1
ATOM 649 N N . ALA A 1 85 ? 5.368 -1.249 -27.955 1.00 77.31 85 ALA A N 1
ATOM 650 C CA . ALA A 1 85 ? 5.416 -1.818 -26.609 1.00 77.31 85 ALA A CA 1
ATOM 651 C C . ALA A 1 85 ? 4.307 -1.256 -25.699 1.00 77.31 85 ALA A C 1
ATOM 653 O O . ALA A 1 85 ? 3.697 -1.995 -24.925 1.00 77.31 85 ALA A O 1
ATOM 654 N N . ARG A 1 86 ? 4.007 0.047 -25.801 1.00 77.94 86 ARG A N 1
ATOM 655 C CA . ARG A 1 86 ? 2.921 0.681 -25.038 1.00 77.94 86 ARG A CA 1
ATOM 656 C C . ARG A 1 86 ? 1.540 0.178 -25.464 1.00 77.94 86 ARG A C 1
ATOM 658 O O . ARG A 1 86 ? 0.681 0.021 -24.596 1.00 77.94 86 ARG A O 1
ATOM 665 N N . ALA A 1 87 ? 1.311 -0.037 -26.760 1.00 82.00 87 ALA A N 1
ATOM 666 C CA . ALA A 1 87 ? 0.058 -0.599 -27.263 1.00 82.00 87 ALA A CA 1
ATOM 667 C C . ALA A 1 87 ? -0.158 -2.012 -26.700 1.00 82.00 87 ALA A C 1
ATOM 669 O O . ALA A 1 87 ? -1.160 -2.244 -26.030 1.00 82.00 87 ALA A O 1
ATOM 670 N N . ASN A 1 88 ? 0.857 -2.874 -26.792 1.00 80.50 88 ASN A N 1
ATOM 671 C CA . ASN A 1 88 ? 0.807 -4.225 -26.227 1.00 80.50 88 ASN A CA 1
ATOM 672 C C . ASN A 1 88 ? 0.524 -4.213 -24.715 1.00 80.50 88 ASN A C 1
ATOM 674 O O . ASN A 1 88 ? -0.327 -4.952 -24.225 1.00 80.50 88 ASN A O 1
ATOM 678 N N . GLN A 1 89 ? 1.173 -3.324 -23.952 1.00 76.44 89 GLN A N 1
ATOM 679 C CA . GLN A 1 89 ? 0.887 -3.188 -22.519 1.00 76.44 89 GLN A CA 1
ATOM 680 C C . GLN A 1 89 ? -0.524 -2.665 -22.224 1.00 76.44 89 GLN A C 1
ATOM 682 O O . GLN A 1 89 ? -1.104 -2.995 -21.186 1.00 76.44 89 GLN A O 1
ATOM 687 N N . ARG A 1 90 ? -1.078 -1.808 -23.088 1.00 83.50 90 ARG A N 1
ATOM 688 C CA . ARG A 1 90 ? -2.454 -1.323 -22.946 1.00 83.50 90 ARG A CA 1
ATOM 689 C C . ARG A 1 90 ? -3.432 -2.479 -23.112 1.00 83.50 90 ARG A C 1
ATOM 691 O O . ARG A 1 90 ? -4.324 -2.608 -22.274 1.00 83.50 90 ARG A O 1
ATOM 698 N N . ASP A 1 91 ? -3.224 -3.313 -24.119 1.00 81.50 91 ASP A N 1
ATOM 699 C CA . ASP A 1 91 ? -4.104 -4.438 -24.429 1.00 81.50 91 ASP A CA 1
ATOM 700 C C . ASP A 1 91 ? -4.044 -5.493 -23.318 1.00 81.50 91 ASP A C 1
ATOM 702 O O . ASP A 1 91 ? -5.079 -5.842 -22.750 1.00 81.50 91 ASP A O 1
ATOM 706 N N . GLN A 1 92 ? -2.843 -5.822 -22.829 1.00 80.00 92 GLN A N 1
ATOM 707 C CA . GLN A 1 92 ? -2.665 -6.681 -21.649 1.00 80.00 92 GLN A CA 1
ATOM 708 C C . GLN A 1 92 ? -3.411 -6.159 -20.408 1.00 80.00 92 GLN A C 1
ATOM 710 O O . GLN A 1 92 ? -3.986 -6.930 -19.638 1.00 80.00 92 GLN A O 1
ATOM 715 N N . ARG A 1 93 ? -3.441 -4.836 -20.181 1.00 82.75 93 ARG A N 1
ATOM 716 C CA . ARG A 1 93 ? -4.193 -4.243 -19.057 1.00 82.75 93 ARG A CA 1
ATOM 717 C C . ARG A 1 93 ? -5.702 -4.349 -19.255 1.00 82.75 93 ARG A C 1
ATOM 719 O O . ARG A 1 93 ? -6.427 -4.487 -18.266 1.00 82.75 93 ARG A O 1
ATOM 726 N N . VAL A 1 94 ? -6.182 -4.231 -20.491 1.00 84.88 94 VAL A N 1
ATOM 727 C CA . VAL A 1 94 ? -7.602 -4.399 -20.825 1.00 84.88 94 VAL A CA 1
ATOM 728 C C . VAL A 1 94 ? -8.013 -5.853 -20.604 1.00 84.88 94 VAL A C 1
ATOM 730 O O . VAL A 1 94 ? -8.988 -6.098 -19.890 1.00 84.88 94 VAL A O 1
ATOM 733 N N . GLU A 1 95 ? -7.224 -6.805 -21.093 1.00 84.00 95 GLU A N 1
ATOM 734 C CA . GLU A 1 95 ? -7.439 -8.239 -20.892 1.00 84.00 95 GLU A CA 1
A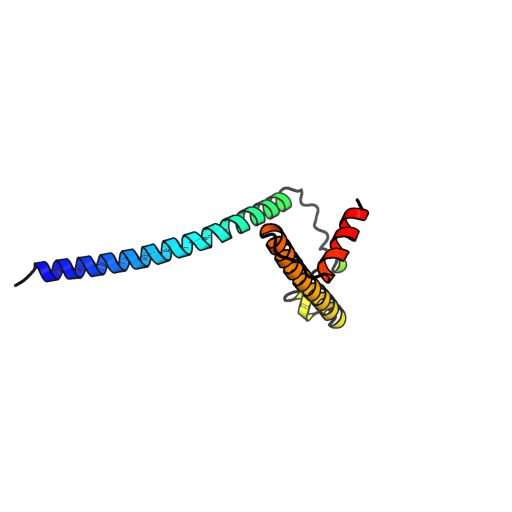TOM 735 C C . GLU A 1 95 ? -7.390 -8.629 -19.415 1.00 84.00 95 GLU A C 1
ATOM 737 O O . GLU A 1 95 ? -8.290 -9.307 -18.927 1.00 84.00 95 GLU A O 1
ATOM 742 N N . ALA A 1 96 ? -6.412 -8.132 -18.653 1.00 84.12 96 ALA A N 1
ATOM 743 C CA . ALA A 1 96 ? -6.323 -8.396 -17.218 1.00 84.12 96 ALA A CA 1
ATOM 744 C C . ALA A 1 96 ? -7.559 -7.886 -16.453 1.00 84.12 96 ALA A C 1
ATOM 746 O O . ALA A 1 96 ? -8.025 -8.527 -15.509 1.00 84.12 96 ALA A O 1
ATOM 747 N N . ARG A 1 97 ? -8.127 -6.740 -16.855 1.00 86.31 97 ARG A N 1
ATOM 748 C CA . ARG A 1 97 ? -9.384 -6.226 -16.281 1.00 86.31 97 ARG A CA 1
ATOM 749 C C . ARG A 1 97 ? -10.586 -7.073 -16.694 1.00 86.31 97 ARG A C 1
ATOM 751 O O . ARG A 1 97 ? -11.462 -7.293 -15.857 1.00 86.31 97 ARG A O 1
ATOM 758 N N . ARG A 1 98 ? -10.629 -7.537 -17.948 1.00 83.00 98 ARG A N 1
ATOM 759 C CA . ARG A 1 98 ? -11.672 -8.446 -18.449 1.00 83.00 98 ARG A CA 1
ATOM 760 C C . ARG A 1 98 ? -11.641 -9.766 -17.677 1.00 83.00 98 ARG A C 1
ATOM 762 O O . ARG A 1 98 ? -12.666 -10.118 -17.104 1.00 83.00 98 ARG A O 1
ATOM 769 N N . LYS A 1 99 ? -10.472 -10.402 -17.539 1.00 83.75 99 LYS A N 1
ATOM 770 C CA . LYS A 1 99 ? -10.273 -11.634 -16.752 1.00 83.75 99 LYS A CA 1
ATOM 771 C C . LYS A 1 99 ? -10.764 -11.473 -15.315 1.00 83.75 99 LYS A C 1
ATOM 773 O O . LYS A 1 99 ? -11.663 -12.189 -14.904 1.00 83.75 99 LYS A O 1
ATOM 778 N N . ARG A 1 100 ? -10.337 -10.419 -14.606 1.00 84.44 100 ARG A N 1
ATOM 779 C CA . ARG A 1 100 ? -10.821 -10.135 -13.236 1.00 84.44 100 ARG A CA 1
ATOM 780 C C . ARG A 1 100 ? -12.339 -9.977 -13.143 1.00 84.44 100 ARG A C 1
ATOM 782 O O . ARG A 1 100 ? -12.940 -10.403 -12.161 1.00 84.44 100 ARG A O 1
ATOM 789 N N . ARG A 1 101 ? -12.968 -9.334 -14.134 1.00 82.81 101 ARG A N 1
ATOM 790 C CA . ARG A 1 101 ? -14.432 -9.203 -14.182 1.00 82.81 101 ARG A CA 1
ATOM 791 C C . ARG A 1 101 ? -15.090 -10.570 -14.377 1.00 82.81 101 ARG A C 1
ATOM 793 O O . ARG A 1 101 ? -16.068 -10.850 -13.692 1.00 82.81 101 ARG A O 1
ATOM 800 N N . ILE A 1 102 ? -14.564 -11.390 -15.285 1.00 80.81 102 ILE A N 1
ATOM 801 C CA . ILE A 1 102 ? -15.065 -12.740 -15.567 1.00 80.81 102 ILE A CA 1
ATOM 802 C C . ILE A 1 102 ? -14.906 -13.640 -14.335 1.00 80.81 102 ILE A C 1
ATOM 804 O O . ILE A 1 102 ? -15.877 -14.271 -13.933 1.00 80.81 102 ILE A O 1
ATOM 808 N N . ASP A 1 103 ? -13.747 -13.629 -13.680 1.00 82.06 103 ASP A N 1
ATOM 809 C CA . ASP A 1 103 ? -13.481 -14.405 -12.461 1.00 82.06 103 ASP A CA 1
ATOM 810 C C . ASP A 1 103 ? -14.434 -14.012 -11.324 1.00 82.06 103 ASP A C 1
ATOM 812 O O . ASP A 1 103 ? -14.996 -14.862 -10.632 1.00 82.06 103 ASP A O 1
ATOM 816 N N . MET A 1 104 ? -14.692 -12.709 -11.163 1.00 82.31 104 MET A N 1
ATOM 817 C CA . MET A 1 104 ? -15.658 -12.214 -10.181 1.00 82.31 104 MET A CA 1
ATOM 818 C C . MET A 1 104 ? -17.092 -12.658 -10.511 1.00 82.31 104 MET A C 1
ATOM 820 O O . MET A 1 104 ? -17.853 -13.000 -9.604 1.00 82.31 104 MET A O 1
ATOM 824 N N . LEU A 1 105 ? -17.471 -12.666 -11.795 1.00 80.06 105 LEU A N 1
ATOM 825 C CA . LEU A 1 105 ? -18.783 -13.132 -12.258 1.00 80.06 105 LEU A CA 1
ATOM 826 C C . LEU A 1 105 ? -18.960 -14.642 -12.049 1.00 80.06 105 LEU A C 1
ATOM 828 O O . LEU A 1 105 ? -20.033 -15.054 -11.609 1.00 80.06 105 LEU A O 1
ATOM 832 N N . TRP A 1 106 ? -17.912 -15.441 -12.285 1.00 74.69 106 TRP A N 1
ATOM 833 C CA . TRP A 1 106 ? -17.882 -16.873 -11.969 1.00 74.69 106 TRP A CA 1
ATOM 834 C C . TRP A 1 106 ? -18.124 -17.128 -10.485 1.00 74.69 106 TRP A C 1
ATOM 836 O O . TRP A 1 106 ? -18.974 -17.942 -10.133 1.00 74.69 106 TRP A O 1
ATOM 846 N N . ALA A 1 107 ? -17.442 -16.380 -9.616 1.00 79.50 107 ALA A N 1
ATOM 847 C CA . ALA A 1 107 ? -17.590 -16.518 -8.171 1.00 79.50 107 ALA A CA 1
ATOM 848 C C . ALA A 1 107 ? -18.999 -16.155 -7.659 1.00 79.50 107 ALA A C 1
ATOM 850 O O . ALA A 1 107 ? -19.401 -16.621 -6.597 1.00 79.50 107 ALA A O 1
ATOM 851 N N . THR A 1 108 ? -19.756 -15.329 -8.392 1.00 78.88 108 THR A N 1
ATOM 852 C CA . THR A 1 108 ? -21.101 -14.869 -7.993 1.00 78.88 108 THR A CA 1
ATOM 853 C C . THR A 1 108 ? -22.252 -15.482 -8.797 1.00 78.88 108 THR A C 1
ATOM 855 O O . THR A 1 108 ? -23.405 -15.132 -8.546 1.00 78.88 108 THR A O 1
ATOM 858 N N . GLY A 1 109 ? -21.979 -16.390 -9.743 1.00 74.62 109 GLY A N 1
ATOM 859 C CA . GLY A 1 109 ? -23.010 -17.101 -10.515 1.00 74.62 109 GLY A CA 1
ATOM 860 C C . GLY A 1 109 ? -23.895 -16.196 -11.384 1.00 74.62 109 GLY A C 1
ATOM 861 O O . GLY A 1 109 ? -25.052 -16.521 -11.645 1.00 74.62 109 GLY A O 1
ATOM 862 N N . ARG A 1 110 ? -23.390 -15.027 -11.800 1.00 70.50 110 ARG A N 1
ATOM 863 C CA . ARG A 1 110 ? -24.150 -14.045 -12.595 1.00 70.50 110 ARG A CA 1
ATOM 864 C C . ARG A 1 110 ? -24.118 -14.367 -14.100 1.00 70.50 110 ARG A C 1
ATOM 866 O O . ARG A 1 110 ? -23.122 -14.906 -14.580 1.00 70.50 110 ARG A O 1
ATOM 873 N N . PRO A 1 111 ? -25.169 -14.002 -14.865 1.00 62.19 111 PRO A N 1
ATOM 874 C CA . PRO A 1 111 ? -25.253 -14.303 -16.294 1.00 62.19 111 PRO A CA 1
ATOM 875 C C . PRO A 1 111 ? -24.145 -13.610 -17.101 1.00 62.19 111 PRO A C 1
ATOM 877 O O . PRO A 1 111 ? -23.850 -12.428 -16.902 1.00 62.19 111 PRO A O 1
ATOM 880 N N . ARG A 1 112 ? -23.538 -14.376 -18.015 1.00 66.62 112 ARG A N 1
ATOM 881 C CA . ARG A 1 112 ? -22.434 -13.968 -18.897 1.00 66.62 112 ARG A CA 1
ATOM 882 C C . ARG A 1 112 ? -22.930 -13.172 -20.107 1.00 66.62 112 ARG A C 1
ATOM 884 O O . ARG A 1 112 ? -24.050 -13.367 -20.575 1.00 66.62 112 ARG A O 1
ATOM 891 N N . ARG A 1 113 ? -22.066 -12.312 -20.657 1.00 69.19 113 ARG A N 1
ATOM 892 C CA . ARG A 1 113 ? -22.212 -11.851 -22.046 1.00 69.19 113 ARG A CA 1
ATOM 893 C C . ARG A 1 113 ? -21.875 -13.016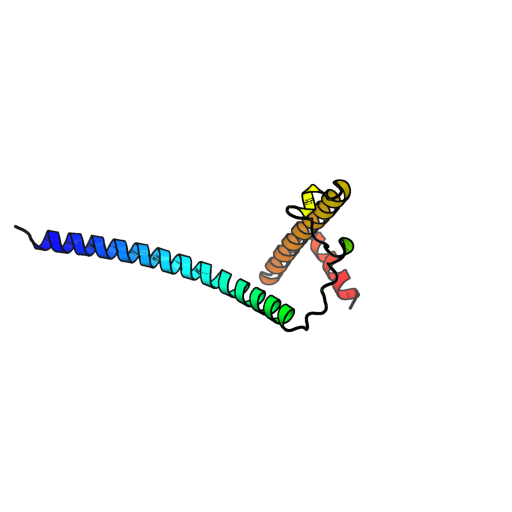 -22.978 1.00 69.19 113 ARG A C 1
ATOM 895 O O . ARG A 1 113 ? -20.936 -13.754 -22.706 1.00 69.19 113 ARG A O 1
ATOM 902 N N . TRP A 1 114 ? -22.625 -13.155 -24.070 1.00 67.56 114 TRP A N 1
ATOM 903 C CA . TRP A 1 114 ? -22.439 -14.225 -25.060 1.00 67.56 114 TRP A CA 1
ATOM 904 C C . TRP A 1 114 ? -21.010 -14.258 -25.639 1.00 67.56 114 TRP A C 1
ATOM 906 O O . TRP A 1 114 ? -20.448 -15.326 -25.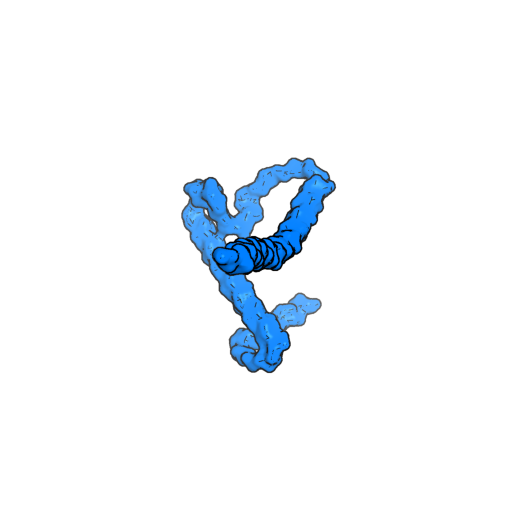836 1.00 67.56 114 TRP A O 1
ATOM 916 N N . GLU A 1 115 ? -20.396 -13.086 -25.801 1.00 69.00 115 GLU A N 1
ATOM 917 C CA . GLU A 1 115 ? -19.028 -12.892 -26.303 1.00 69.00 115 GLU A CA 1
ATOM 918 C C . GLU A 1 115 ? -17.939 -13.494 -25.387 1.00 69.00 115 GLU A C 1
ATOM 920 O O . GLU A 1 115 ? -16.861 -13.825 -25.857 1.00 69.00 115 GLU A O 1
ATOM 925 N N . ASP A 1 116 ? -18.209 -13.697 -24.089 1.00 67.56 116 ASP A N 1
ATOM 926 C CA . ASP A 1 116 ? -17.238 -14.264 -23.131 1.00 67.56 116 ASP A CA 1
ATOM 927 C C . ASP A 1 116 ? -17.307 -15.806 -23.032 1.00 67.56 116 ASP A C 1
ATOM 929 O O . ASP A 1 116 ? -16.577 -16.412 -22.245 1.00 67.56 116 ASP A O 1
ATOM 933 N N . ILE A 1 117 ? -18.228 -16.452 -23.758 1.00 65.19 117 ILE A N 1
ATOM 934 C CA . ILE A 1 117 ? -18.431 -17.910 -23.701 1.00 65.19 117 ILE A CA 1
ATOM 935 C C . ILE A 1 117 ? -17.490 -18.628 -24.675 1.00 65.19 117 ILE A C 1
ATOM 937 O O . ILE A 1 117 ? -16.911 -19.641 -24.300 1.00 65.19 117 ILE A O 1
ATOM 941 N N . HIS A 1 118 ? -17.281 -18.067 -25.870 1.00 64.50 118 HIS A N 1
ATOM 942 C CA . HIS A 1 118 ? -16.474 -18.687 -26.926 1.00 64.50 118 HIS A CA 1
ATOM 943 C C . HIS A 1 118 ? -14.969 -18.740 -26.608 1.00 64.50 118 HIS A C 1
ATOM 945 O O . HIS A 1 118 ? -14.307 -19.690 -27.004 1.00 64.50 118 HIS A O 1
ATOM 951 N N . ASP A 1 119 ? -14.448 -17.793 -25.818 1.00 61.16 119 ASP A N 1
ATOM 952 C CA . ASP A 1 119 ? -13.020 -17.754 -25.452 1.00 61.16 119 ASP A CA 1
ATOM 953 C C . ASP A 1 119 ? -12.611 -18.867 -24.458 1.00 61.16 119 ASP A C 1
ATOM 955 O O . ASP A 1 119 ? -11.434 -19.191 -24.339 1.00 61.16 119 ASP A O 1
ATOM 959 N N . VAL A 1 120 ? -13.556 -19.456 -23.709 1.00 57.91 120 VAL A N 1
ATOM 960 C CA . VAL A 1 120 ? -13.252 -20.507 -22.708 1.00 57.91 120 VAL A CA 1
ATOM 961 C C . VAL A 1 120 ? -13.113 -21.892 -23.350 1.00 57.91 120 VAL A C 1
ATOM 963 O O . VAL A 1 120 ? -12.374 -22.741 -22.842 1.00 57.91 120 VAL A O 1
ATOM 966 N N . ASP A 1 121 ? -13.800 -22.119 -24.468 1.00 54.62 121 ASP A N 1
ATOM 967 C CA . ASP A 1 121 ? -13.764 -23.403 -25.170 1.00 54.62 121 ASP A CA 1
ATOM 968 C C . ASP A 1 121 ? -12.429 -23.601 -25.915 1.00 54.62 121 ASP A C 1
ATOM 970 O O . ASP A 1 121 ? -11.939 -24.726 -26.001 1.00 54.62 121 ASP A O 1
ATOM 974 N N . GLU A 1 122 ? -11.769 -22.525 -26.365 1.00 55.03 122 GLU A N 1
ATOM 975 C CA . GLU A 1 122 ? -10.442 -22.619 -26.999 1.00 55.03 122 GLU A CA 1
ATOM 976 C C . GLU A 1 122 ? -9.332 -22.990 -25.998 1.00 55.03 122 GLU A C 1
ATOM 978 O O . GLU A 1 122 ? -8.510 -23.859 -26.286 1.00 55.03 122 GLU A O 1
ATOM 983 N N . ASP A 1 123 ? -9.348 -22.423 -24.786 1.00 53.53 123 ASP A N 1
ATOM 984 C CA . ASP A 1 123 ? -8.346 -22.720 -23.746 1.00 53.53 123 ASP A CA 1
ATOM 985 C C . ASP A 1 123 ? -8.487 -24.140 -23.157 1.00 53.53 123 ASP A C 1
ATOM 987 O O . ASP A 1 123 ? -7.529 -24.693 -22.610 1.00 53.53 123 ASP A O 1
ATOM 991 N N . THR A 1 124 ? -9.669 -24.758 -23.257 1.00 52.25 124 THR A N 1
ATOM 992 C CA . THR A 1 124 ? -9.909 -26.132 -22.773 1.00 52.25 124 THR A CA 1
ATOM 993 C C . THR A 1 124 ? -9.707 -27.202 -23.844 1.00 52.25 124 THR A C 1
ATOM 995 O O . THR A 1 124 ? -9.452 -28.351 -23.491 1.00 52.25 124 THR A O 1
ATOM 998 N N . ALA A 1 125 ? -9.745 -26.843 -25.130 1.00 48.88 125 ALA A N 1
ATOM 999 C CA . ALA A 1 125 ? -9.507 -27.763 -26.244 1.00 48.88 125 ALA A CA 1
ATOM 1000 C C . ALA A 1 125 ? -8.015 -28.008 -26.558 1.00 48.88 125 ALA A C 1
ATOM 1002 O O . ALA A 1 125 ? -7.691 -28.932 -27.301 1.00 48.88 125 ALA A O 1
ATOM 1003 N N . VAL A 1 126 ? -7.104 -27.195 -26.008 1.00 51.38 126 VAL A N 1
ATOM 1004 C CA . VAL A 1 126 ? -5.648 -27.262 -26.270 1.00 51.38 126 VAL A CA 1
ATOM 1005 C C . VAL A 1 126 ? -4.879 -28.037 -25.178 1.00 51.38 126 VAL A C 1
ATOM 1007 O O . VAL A 1 126 ? -3.652 -28.130 -25.223 1.00 51.38 126 VAL A O 1
ATOM 1010 N N . ARG A 1 127 ? -5.574 -28.637 -24.204 1.00 40.25 127 ARG A N 1
ATOM 1011 C CA . ARG A 1 127 ? -4.970 -29.422 -23.114 1.00 40.25 127 ARG A CA 1
ATOM 1012 C C . ARG A 1 127 ? -5.227 -30.916 -23.262 1.00 40.25 127 ARG A C 1
ATOM 1014 O O . ARG A 1 127 ? -4.294 -31.678 -22.925 1.00 40.25 127 ARG A O 1
#

Foldseek 3Di:
DPVVVVVVVVVVVVVVVVVVVVVVVVVCVVVVVVVVVVVVVVVVVVVVVVPPPCPPPPPCPPVPPLAQDDDPRNVPDDPVVNVVSVVVVVVVVVVVVVVVVVVVCVVVVHDDDPVVPVVVVVVVVVD